Protein AF-A0A815XN11-F1 (afdb_monomer_lite)

Sequence (49 aa):
TEQYEQVDQQLGVLIEHRDTLLQTGTYTHSDALIQELERRIQEAMKPVN

Organism: Adineta ricciae (NCBI:txid249248)

Radius of gyration: 11.97 Å; chains: 1; bounding box: 27×13×35 Å

Structure (mmCIF, N/CA/C/O backbone):
data_AF-A0A815XN11-F1
#
_entry.id   AF-A0A815XN11-F1
#
loop_
_atom_site.group_PDB
_atom_site.id
_atom_site.type_symbol
_atom_site.label_atom_id
_atom_site.label_alt_id
_atom_site.label_comp_id
_atom_site.label_asym_id
_atom_site.label_entity_id
_atom_site.label_seq_id
_atom_site.pdbx_PDB_ins_code
_atom_site.Cartn_x
_atom_site.Cartn_y
_atom_site.Cartn_z
_atom_site.occupancy
_atom_site.B_iso_or_equiv
_atom_site.auth_seq_id
_atom_site.auth_comp_id
_atom_site.auth_asym_id
_atom_site.auth_atom_id
_atom_site.pdbx_PDB_model_num
ATOM 1 N N . THR A 1 1 ? 14.204 0.692 -20.747 1.00 60.62 1 THR A N 1
ATOM 2 C CA . THR A 1 1 ? 14.841 0.826 -19.422 1.00 60.62 1 THR A CA 1
ATOM 3 C C . THR A 1 1 ? 14.062 1.796 -18.551 1.00 60.62 1 THR A C 1
ATOM 5 O O . THR A 1 1 ? 13.611 1.354 -17.511 1.00 60.62 1 THR A O 1
ATOM 8 N N . GLU A 1 2 ? 13.704 2.992 -19.027 1.00 65.25 2 GLU A N 1
ATOM 9 C CA . GLU A 1 2 ? 12.932 3.982 -18.238 1.00 65.25 2 GLU A CA 1
ATOM 10 C C . GLU A 1 2 ? 11.492 3.567 -17.867 1.00 65.25 2 GLU A C 1
ATOM 12 O O . GLU A 1 2 ? 11.006 3.883 -16.787 1.00 65.25 2 GLU A O 1
ATOM 17 N N . GLN A 1 3 ? 10.796 2.819 -18.729 1.00 65.06 3 GLN A N 1
ATOM 18 C CA . GLN A 1 3 ? 9.401 2.426 -18.473 1.00 65.06 3 GLN A CA 1
ATOM 19 C C . GLN A 1 3 ? 9.262 1.439 -17.300 1.00 65.06 3 GLN A C 1
ATOM 21 O O . GLN A 1 3 ? 8.275 1.480 -16.573 1.00 65.06 3 GLN A O 1
ATOM 26 N N . TYR A 1 4 ? 10.274 0.591 -17.080 1.00 70.75 4 TYR A N 1
ATOM 27 C CA . TYR A 1 4 ? 10.325 -0.297 -15.918 1.00 70.75 4 TYR A CA 1
ATOM 28 C C . TYR A 1 4 ? 10.622 0.481 -14.637 1.00 70.75 4 TYR A C 1
ATOM 30 O O . TYR A 1 4 ? 10.005 0.206 -13.618 1.00 70.75 4 TYR A O 1
ATOM 38 N N . GLU A 1 5 ? 11.502 1.484 -14.697 1.00 76.94 5 GLU A N 1
ATOM 39 C CA . GLU A 1 5 ? 11.806 2.344 -13.547 1.00 76.94 5 GLU A CA 1
ATOM 40 C C . GLU A 1 5 ? 10.581 3.159 -13.110 1.00 76.94 5 GLU A C 1
ATOM 42 O O . GLU A 1 5 ? 10.334 3.303 -11.915 1.00 76.94 5 GLU A O 1
ATOM 47 N N . GLN A 1 6 ? 9.762 3.629 -14.057 1.00 80.25 6 GLN A N 1
ATOM 48 C CA . GLN A 1 6 ? 8.501 4.303 -13.735 1.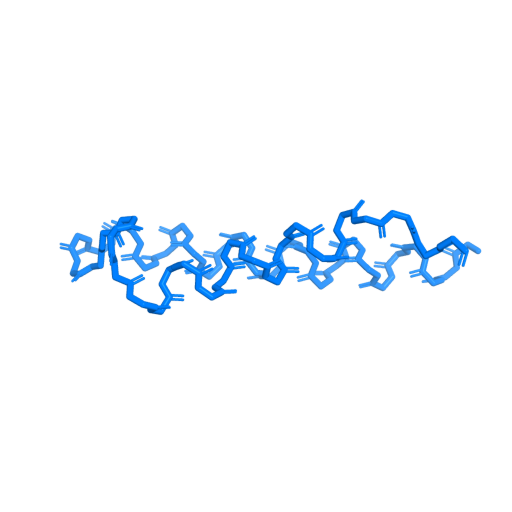00 80.25 6 GLN A CA 1
ATOM 49 C C . GLN A 1 6 ? 7.483 3.358 -13.090 1.00 80.25 6 GLN A C 1
ATOM 51 O O . GLN A 1 6 ? 6.865 3.725 -12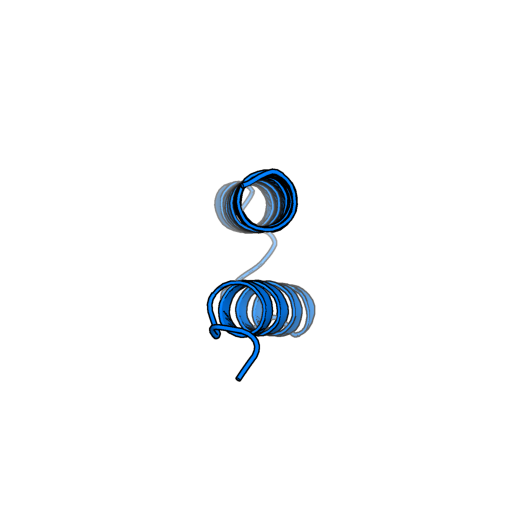.092 1.00 80.25 6 GLN A O 1
ATOM 56 N N . VAL A 1 7 ? 7.319 2.143 -13.622 1.00 82.38 7 VAL A N 1
ATOM 57 C CA . VAL A 1 7 ? 6.412 1.139 -13.042 1.00 82.38 7 VAL A CA 1
ATOM 58 C C . VAL A 1 7 ? 6.870 0.730 -11.641 1.00 82.38 7 VAL A C 1
ATOM 60 O O . VAL A 1 7 ? 6.043 0.648 -10.737 1.00 82.38 7 VAL A O 1
ATOM 63 N N . ASP A 1 8 ? 8.172 0.543 -11.435 1.00 84.19 8 ASP A N 1
ATOM 64 C CA . ASP A 1 8 ? 8.746 0.150 -10.145 1.00 84.19 8 ASP A CA 1
ATOM 65 C C . ASP A 1 8 ? 8.620 1.271 -9.096 1.00 84.19 8 ASP A C 1
ATOM 67 O O . ASP A 1 8 ? 8.211 1.031 -7.959 1.00 84.19 8 ASP A O 1
ATOM 71 N N . GLN A 1 9 ? 8.834 2.532 -9.493 1.00 87.06 9 GLN A N 1
ATOM 72 C CA . GLN A 1 9 ? 8.549 3.685 -8.632 1.00 87.06 9 GLN A CA 1
ATOM 73 C C . GLN A 1 9 ? 7.063 3.787 -8.273 1.00 87.06 9 GLN A C 1
ATOM 75 O O . GLN A 1 9 ? 6.722 4.019 -7.112 1.00 87.06 9 GLN A O 1
ATOM 80 N N . GLN A 1 10 ? 6.163 3.611 -9.245 1.00 86.75 10 GLN A N 1
ATOM 81 C CA . GLN A 1 10 ? 4.720 3.635 -8.991 1.00 86.75 10 GLN A CA 1
ATOM 82 C C . GLN A 1 10 ? 4.288 2.491 -8.067 1.00 86.75 10 GLN A C 1
ATOM 84 O O . GLN A 1 10 ? 3.446 2.696 -7.191 1.00 86.75 10 GLN A O 1
ATOM 89 N N . LEU A 1 11 ? 4.884 1.310 -8.227 1.00 89.69 11 LEU A N 1
ATOM 90 C CA . LEU A 1 11 ? 4.656 0.147 -7.378 1.00 89.69 11 LEU A CA 1
ATOM 91 C C . LEU A 1 11 ? 5.087 0.414 -5.931 1.00 89.69 11 LEU A C 1
ATOM 93 O O . LEU A 1 11 ? 4.310 0.154 -5.011 1.00 89.69 11 LEU A O 1
ATOM 97 N N . GLY A 1 12 ? 6.275 0.992 -5.730 1.00 91.00 12 GLY A N 1
ATOM 98 C CA . GLY A 1 12 ? 6.779 1.361 -4.405 1.00 91.00 12 GLY A CA 1
ATOM 99 C C . GLY A 1 12 ? 5.827 2.296 -3.658 1.00 91.00 12 GLY A C 1
ATOM 100 O O . GLY A 1 12 ? 5.461 2.022 -2.517 1.00 91.00 12 GLY A O 1
ATOM 101 N N . VAL A 1 13 ? 5.328 3.336 -4.333 1.00 91.25 13 VAL A N 1
ATOM 102 C CA . VAL A 1 13 ? 4.372 4.291 -3.742 1.00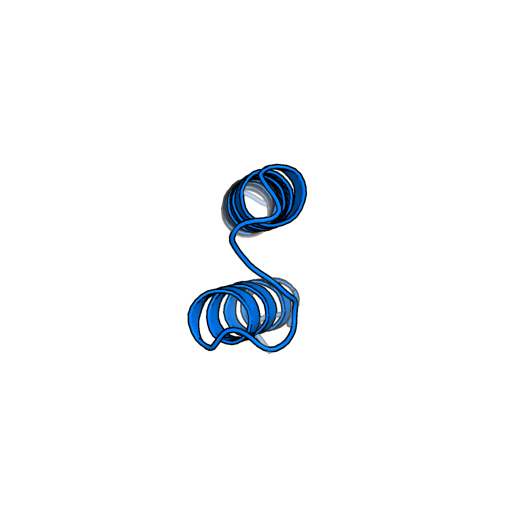 91.25 13 VAL A CA 1
ATOM 103 C C . VAL A 1 13 ? 3.057 3.613 -3.341 1.00 91.25 13 VAL A C 1
ATOM 105 O O . VAL A 1 13 ? 2.502 3.916 -2.284 1.00 91.25 13 VAL A O 1
ATOM 108 N N . LEU A 1 14 ? 2.537 2.692 -4.159 1.00 91.44 14 LEU A N 1
ATOM 109 C CA . LEU A 1 14 ? 1.295 1.975 -3.849 1.00 91.44 14 LEU A CA 1
ATOM 110 C C . LEU A 1 14 ? 1.455 1.041 -2.642 1.00 91.44 14 LEU A C 1
ATOM 112 O O . LEU A 1 14 ? 0.553 0.968 -1.804 1.00 91.44 14 LEU A O 1
ATOM 116 N N . ILE A 1 15 ? 2.594 0.352 -2.546 1.00 91.00 15 ILE A N 1
ATOM 117 C CA . ILE A 1 15 ? 2.924 -0.535 -1.424 1.00 91.00 15 ILE A CA 1
ATOM 118 C C . ILE A 1 15 ? 3.056 0.271 -0.131 1.00 91.00 15 ILE A C 1
ATOM 120 O O . ILE A 1 15 ? 2.419 -0.068 0.864 1.00 91.00 15 ILE A O 1
ATOM 124 N N . GLU A 1 16 ? 3.809 1.369 -0.156 1.00 93.88 16 GLU A N 1
ATOM 125 C CA . GLU A 1 16 ? 4.042 2.208 1.023 1.00 93.88 16 GLU A CA 1
ATOM 126 C C . GLU A 1 16 ? 2.742 2.850 1.534 1.00 93.88 16 GLU A C 1
ATOM 128 O O . GLU A 1 16 ? 2.475 2.893 2.739 1.00 93.88 16 GLU A O 1
ATOM 133 N N . HIS A 1 17 ? 1.874 3.285 0.617 1.00 91.81 17 HIS A N 1
ATOM 134 C CA . HIS A 1 17 ? 0.562 3.820 0.967 1.00 91.81 17 HIS A CA 1
ATOM 135 C C . HIS A 1 17 ? -0.337 2.745 1.597 1.00 91.81 17 HIS A C 1
ATOM 137 O O . HIS A 1 17 ? -0.955 2.997 2.633 1.00 91.81 17 HIS A O 1
ATOM 143 N N . ARG A 1 18 ? -0.380 1.530 1.030 1.00 91.75 18 ARG A N 1
ATOM 144 C CA . ARG A 1 18 ? -1.108 0.397 1.623 1.00 91.75 18 ARG A CA 1
ATOM 145 C C . ARG A 1 18 ? -0.593 0.090 3.030 1.00 91.75 18 ARG A C 1
ATOM 147 O O . ARG A 1 18 ? -1.398 -0.046 3.948 1.00 91.75 18 ARG A O 1
ATOM 154 N N . ASP A 1 19 ? 0.721 0.007 3.204 1.00 90.56 19 ASP A N 1
ATOM 155 C CA . ASP A 1 19 ? 1.330 -0.345 4.488 1.00 90.56 19 ASP A CA 1
ATOM 156 C C . ASP A 1 19 ? 1.076 0.737 5.542 1.00 90.56 19 ASP A C 1
ATOM 158 O O . ASP A 1 19 ? 0.716 0.410 6.669 1.00 90.56 19 ASP A O 1
ATOM 162 N N . THR A 1 20 ? 1.123 2.017 5.164 1.00 93.00 20 THR A N 1
ATOM 163 C CA . THR A 1 20 ? 0.742 3.132 6.046 1.00 93.00 20 THR A CA 1
ATOM 164 C C . THR A 1 20 ? -0.713 3.005 6.503 1.00 93.00 20 THR A C 1
ATOM 166 O O . THR A 1 20 ? -1.006 3.132 7.693 1.00 93.00 20 THR A O 1
ATOM 169 N N . LEU A 1 21 ? -1.638 2.709 5.584 1.00 89.25 21 LEU A N 1
ATOM 170 C CA . LEU A 1 21 ? -3.059 2.550 5.907 1.00 89.25 21 LEU A CA 1
ATOM 171 C C . LEU A 1 21 ? -3.299 1.361 6.848 1.00 89.25 21 LEU A C 1
ATOM 173 O O . LEU A 1 21 ? -4.027 1.504 7.831 1.00 89.25 21 LEU A O 1
ATOM 177 N N . LEU A 1 22 ? -2.645 0.224 6.610 1.00 89.94 22 LEU A N 1
ATOM 178 C CA . LEU A 1 22 ? -2.734 -0.954 7.478 1.00 89.94 22 LEU A CA 1
ATOM 179 C C . LEU A 1 22 ? -2.078 -0.715 8.847 1.00 89.94 22 LEU A C 1
ATOM 181 O O . LEU A 1 22 ? -2.612 -1.135 9.873 1.00 89.94 22 LEU A O 1
ATOM 185 N N . GLN A 1 23 ? -0.959 0.011 8.892 1.00 93.06 23 GLN A N 1
ATOM 186 C CA . GLN A 1 23 ? -0.218 0.291 10.123 1.00 93.06 23 GLN A CA 1
ATOM 187 C C . GLN A 1 23 ? -0.967 1.236 11.069 1.00 93.06 23 GLN A C 1
ATOM 189 O O . GLN A 1 23 ? -0.802 1.145 12.285 1.00 93.06 23 GLN A O 1
ATOM 194 N N . THR A 1 24 ? -1.841 2.100 10.541 1.00 92.12 24 THR A N 1
ATOM 195 C CA . THR A 1 24 ? -2.753 2.910 11.371 1.00 92.12 24 THR A CA 1
ATOM 196 C C . THR A 1 24 ? -3.855 2.088 12.044 1.00 92.12 24 THR A C 1
ATOM 198 O O . THR A 1 24 ? -4.542 2.604 12.924 1.00 92.12 24 THR A O 1
ATOM 201 N N . GLY A 1 25 ? -4.068 0.833 11.626 1.00 86.44 25 GLY A N 1
ATOM 202 C CA . GLY A 1 25 ? -5.108 -0.054 12.157 1.00 86.44 25 GLY A CA 1
ATOM 203 C C . GLY A 1 25 ? -6.545 0.386 11.851 1.00 86.44 25 GLY A C 1
ATOM 204 O O . GLY A 1 25 ? -7.487 -0.242 12.324 1.00 86.44 25 GLY A O 1
ATOM 205 N N . THR A 1 26 ? -6.724 1.460 11.075 1.00 90.00 26 THR A N 1
ATOM 206 C CA . THR A 1 26 ? -8.041 1.969 10.652 1.00 90.00 26 THR A CA 1
ATOM 207 C C . THR A 1 26 ? -8.564 1.226 9.425 1.00 90.00 26 THR A C 1
ATOM 209 O O . THR A 1 26 ? -9.771 1.165 9.211 1.00 90.00 26 THR A O 1
ATOM 212 N N . TYR A 1 27 ? -7.655 0.642 8.644 1.00 91.31 27 TYR A N 1
ATOM 213 C CA . TYR A 1 27 ? -7.965 -0.126 7.449 1.00 91.31 27 TYR A CA 1
ATOM 214 C C . TYR A 1 27 ? -7.473 -1.560 7.600 1.00 91.31 27 TYR A C 1
ATOM 216 O O . TYR A 1 27 ? -6.451 -1.837 8.228 1.00 91.31 27 TYR A O 1
ATOM 224 N N . THR A 1 28 ? -8.208 -2.470 6.988 1.00 88.62 28 THR A N 1
ATOM 225 C CA . THR A 1 28 ? -7.961 -3.905 6.962 1.00 88.62 28 THR A CA 1
ATOM 226 C C . THR A 1 28 ? -7.893 -4.380 5.516 1.00 88.62 28 THR A C 1
ATOM 228 O O . THR A 1 28 ? -8.394 -3.720 4.609 1.00 88.62 28 THR A O 1
ATOM 231 N N . HIS A 1 29 ? -7.341 -5.569 5.278 1.00 85.56 29 HIS A N 1
ATOM 232 C CA . HIS A 1 29 ? -7.342 -6.169 3.935 1.00 85.56 29 HIS A CA 1
ATOM 233 C C . HIS A 1 29 ? -8.754 -6.411 3.368 1.00 85.56 29 HIS A C 1
ATOM 235 O O . HIS A 1 29 ? -8.915 -6.604 2.167 1.00 85.56 29 HIS A O 1
ATOM 241 N N . SER A 1 30 ? -9.789 -6.371 4.211 1.00 88.12 30 SER A N 1
ATOM 242 C CA . SER A 1 30 ? -11.185 -6.484 3.785 1.00 88.12 30 SER A CA 1
ATOM 243 C C . SER A 1 30 ? -11.766 -5.161 3.278 1.00 88.12 30 SER A C 1
ATOM 245 O O . SER A 1 30 ? -12.813 -5.169 2.629 1.00 88.12 30 SER A O 1
ATOM 247 N N . ASP A 1 31 ? -11.117 -4.025 3.539 1.00 93.25 31 ASP A N 1
ATOM 248 C CA . ASP A 1 31 ? -11.598 -2.717 3.106 1.00 93.25 31 ASP A CA 1
ATOM 249 C C . ASP A 1 31 ? -11.477 -2.547 1.593 1.00 93.25 31 ASP A C 1
ATOM 251 O O . ASP A 1 31 ? -10.445 -2.844 0.992 1.00 93.25 31 ASP A O 1
ATOM 255 N N . ALA A 1 32 ? -12.521 -1.992 0.973 1.00 89.88 32 ALA A N 1
ATOM 256 C CA . ALA A 1 32 ? -12.553 -1.744 -0.470 1.00 89.88 32 ALA A CA 1
ATOM 257 C C . ALA A 1 32 ? -11.381 -0.863 -0.946 1.00 89.88 32 ALA A C 1
ATOM 259 O O . ALA A 1 32 ? -10.889 -1.039 -2.057 1.00 89.88 32 ALA A O 1
ATOM 260 N N . LEU A 1 33 ? -10.902 0.048 -0.090 1.00 89.69 33 LEU A N 1
ATOM 261 C CA . LEU A 1 33 ? -9.730 0.881 -0.365 1.00 89.69 33 LEU A CA 1
ATOM 262 C C . LEU A 1 33 ? -8.439 0.051 -0.465 1.00 89.69 33 LEU A C 1
ATOM 264 O O . LEU A 1 33 ? -7.652 0.253 -1.387 1.00 89.69 33 LEU A O 1
ATOM 268 N N . ILE A 1 34 ? -8.227 -0.883 0.469 1.00 90.94 34 ILE A N 1
ATOM 269 C CA . ILE A 1 34 ? -7.042 -1.750 0.481 1.00 90.94 34 ILE A CA 1
ATOM 270 C C . ILE A 1 34 ? -7.104 -2.748 -0.673 1.00 90.94 34 ILE A C 1
ATOM 272 O O . ILE A 1 34 ? -6.109 -2.916 -1.373 1.00 90.94 34 ILE A O 1
ATOM 276 N N . GLN A 1 35 ? -8.276 -3.330 -0.937 1.00 93.19 35 GLN A N 1
ATOM 277 C CA . GLN A 1 35 ? -8.475 -4.235 -2.072 1.00 93.19 35 GLN A CA 1
ATOM 278 C C . GLN A 1 35 ? -8.155 -3.562 -3.414 1.00 93.19 35 GLN A C 1
ATOM 280 O O . GLN A 1 35 ? -7.523 -4.166 -4.280 1.00 93.19 35 GLN A O 1
ATOM 285 N N . GLU A 1 36 ? -8.542 -2.297 -3.590 1.00 91.75 36 GLU A N 1
ATOM 286 C CA . GLU A 1 36 ? -8.223 -1.543 -4.804 1.00 91.75 36 GLU A CA 1
ATOM 287 C C . GLU A 1 36 ? -6.724 -1.221 -4.910 1.00 91.75 36 GLU A C 1
ATOM 289 O O . GLU A 1 36 ? -6.135 -1.343 -5.985 1.00 91.75 36 GLU A O 1
ATOM 294 N N . LEU A 1 37 ? -6.066 -0.869 -3.800 1.00 90.50 37 LEU A N 1
ATOM 295 C CA . LEU A 1 37 ? -4.611 -0.686 -3.770 1.00 90.50 37 LEU A CA 1
ATOM 296 C C . LEU A 1 37 ? -3.874 -1.976 -4.141 1.00 90.50 37 LEU A C 1
ATOM 298 O O . LEU A 1 37 ? -2.979 -1.947 -4.983 1.00 90.50 37 LEU A O 1
ATOM 302 N N . GLU A 1 38 ? -4.273 -3.112 -3.572 1.00 90.00 38 GLU A N 1
ATOM 303 C CA . GLU A 1 38 ? -3.699 -4.423 -3.886 1.00 90.00 38 GLU A CA 1
ATOM 304 C C . GLU A 1 38 ? -3.920 -4.812 -5.350 1.00 90.00 38 GLU A C 1
ATOM 306 O O . GLU A 1 38 ? -3.004 -5.327 -5.995 1.00 90.00 38 GLU A O 1
ATOM 311 N N . ARG A 1 39 ? -5.091 -4.499 -5.912 1.00 90.88 39 ARG A N 1
ATOM 312 C CA . ARG A 1 39 ? -5.365 -4.694 -7.338 1.00 90.88 39 ARG A CA 1
ATOM 313 C C . ARG A 1 39 ? -4.415 -3.876 -8.207 1.00 90.88 39 ARG A C 1
ATOM 31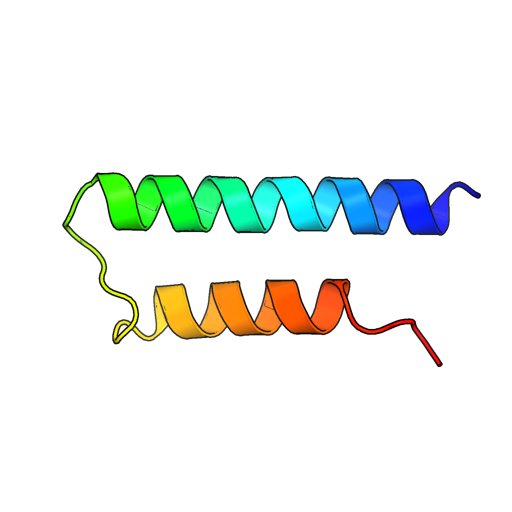5 O O . ARG A 1 39 ? -3.807 -4.430 -9.118 1.00 90.88 39 ARG A O 1
ATOM 322 N N . ARG A 1 40 ? -4.240 -2.588 -7.905 1.00 89.81 40 ARG A N 1
ATOM 323 C CA . ARG A 1 40 ? -3.341 -1.694 -8.653 1.00 89.81 40 ARG A CA 1
ATOM 324 C C . ARG A 1 40 ? -1.878 -2.118 -8.540 1.00 89.81 40 ARG A C 1
ATOM 326 O O . ARG A 1 40 ? -1.152 -2.033 -9.525 1.00 89.81 40 ARG A O 1
ATOM 333 N N . ILE A 1 41 ? -1.461 -2.619 -7.375 1.00 89.94 41 ILE A N 1
ATOM 334 C CA . ILE A 1 41 ? -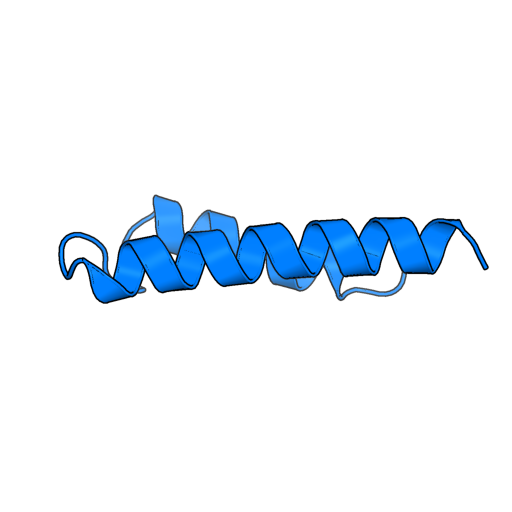0.145 -3.246 -7.166 1.00 89.94 41 ILE A CA 1
ATOM 335 C C . ILE A 1 41 ? 0.001 -4.454 -8.097 1.00 89.94 41 ILE A C 1
ATOM 337 O O . ILE A 1 41 ? 0.975 -4.542 -8.838 1.00 89.94 41 ILE A O 1
ATOM 341 N N . GLN A 1 42 ? -0.980 -5.362 -8.120 1.00 88.88 42 GLN A N 1
ATOM 342 C CA . GLN A 1 42 ? -0.937 -6.533 -8.999 1.00 88.88 42 GLN A CA 1
ATOM 343 C C . GLN A 1 42 ? -0.949 -6.170 -10.484 1.00 88.88 42 GLN A C 1
ATOM 345 O O . GLN A 1 42 ? -0.285 -6.832 -11.275 1.00 88.88 42 GLN A O 1
ATOM 350 N N . GLU A 1 43 ? -1.697 -5.145 -10.879 1.00 87.44 43 GLU A N 1
ATOM 351 C CA . GLU A 1 43 ? -1.727 -4.660 -12.259 1.00 87.44 43 GLU A CA 1
ATOM 352 C C . GLU A 1 43 ? -0.398 -4.027 -12.668 1.00 87.44 43 GLU A C 1
ATOM 354 O O . GLU A 1 43 ? 0.080 -4.311 -13.761 1.00 87.44 43 GLU A O 1
ATOM 359 N N . ALA A 1 44 ? 0.241 -3.260 -11.782 1.00 85.25 44 ALA A N 1
ATOM 360 C CA . ALA A 1 44 ? 1.577 -2.717 -12.015 1.00 85.25 44 ALA A CA 1
ATOM 361 C C . ALA A 1 44 ? 2.656 -3.816 -12.083 1.00 85.25 44 ALA A C 1
ATOM 363 O O . ALA A 1 44 ? 3.614 -3.692 -12.838 1.00 85.25 44 ALA A O 1
ATOM 364 N N . MET A 1 45 ? 2.493 -4.913 -11.334 1.00 83.31 45 MET A N 1
ATOM 365 C CA . MET A 1 45 ? 3.397 -6.070 -11.386 1.00 83.31 45 MET A CA 1
ATOM 366 C C . MET A 1 45 ? 3.179 -6.963 -12.610 1.00 83.31 45 MET A C 1
ATOM 368 O O . MET A 1 45 ? 4.067 -7.748 -12.954 1.00 83.31 45 MET A O 1
ATOM 372 N N . LYS A 1 46 ? 2.007 -6.905 -13.256 1.00 82.25 46 LYS A N 1
ATOM 373 C CA . LYS A 1 46 ? 1.769 -7.685 -14.470 1.00 82.25 46 LYS A CA 1
ATOM 374 C C . LYS A 1 46 ? 2.631 -7.100 -15.585 1.00 82.25 46 LYS A C 1
ATOM 376 O O . LYS A 1 46 ? 2.473 -5.925 -15.913 1.00 82.25 46 LYS A O 1
ATOM 381 N N . PRO A 1 47 ? 3.528 -7.897 -16.188 1.00 65.94 47 PRO A N 1
ATOM 382 C CA . PRO A 1 47 ? 4.270 -7.431 -17.343 1.00 65.94 47 PRO A CA 1
ATOM 383 C C . PRO A 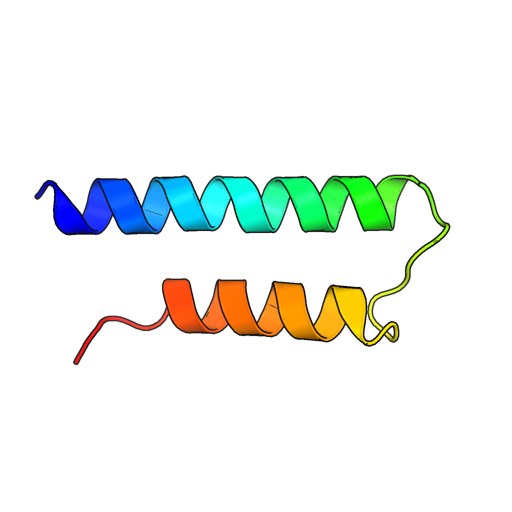1 47 ? 3.258 -7.040 -18.420 1.00 65.94 47 PRO A C 1
ATOM 385 O O . PRO A 1 47 ? 2.360 -7.822 -18.737 1.00 65.94 47 PRO A O 1
ATOM 388 N N . VAL A 1 48 ? 3.381 -5.811 -18.929 1.00 62.59 48 VAL A N 1
ATOM 389 C CA . VAL A 1 48 ? 2.632 -5.349 -20.101 1.00 62.59 48 VAL A CA 1
ATOM 390 C C . VAL A 1 48 ? 2.977 -6.319 -21.230 1.00 62.59 48 VAL A C 1
ATOM 392 O O . VAL A 1 48 ? 4.111 -6.334 -21.706 1.00 62.59 48 VAL A O 1
ATOM 395 N N . ASN A 1 49 ? 2.037 -7.206 -21.547 1.00 52.00 49 ASN A N 1
ATOM 396 C CA . ASN A 1 49 ? 2.195 -8.262 -22.542 1.00 52.00 49 ASN A CA 1
ATOM 397 C C . ASN A 1 49 ? 1.828 -7.767 -23.940 1.00 52.00 49 ASN A C 1
ATOM 399 O O . ASN A 1 49 ? 0.968 -6.864 -24.039 1.00 52.00 49 ASN A O 1
#

Foldseek 3Di:
DVVLVVLVVVLVVLVVVLVVCVVVVPDDCPDPVSVVSVVSNVVSVPPPD

Secondary structure (DSSP, 8-state):
-HHHHHHHHHHHHHHHHHHHHHHTTS--TTSHHHHHHHHHHHHHHS---

pLDDT: mean 85.24, std 9.85, range [52.0, 93.88]